Protein AF-A0A5C7N4L2-F1 (afdb_monomer_lite)

Foldseek 3Di:
DPPPPQPWDKDKDWDDDPNFKIKIWIWIDRPPPPWFIKTKIKIWGAPPVQKIWIKMWIDTPPGDIDIDIDIDGDD

Secondary structure (DSSP, 8-state):
-------EEEEEEEEEETTTEEEEEEEEEETTSSS--EEEEEEEE-GGGTEEEEEEEEEETTTEEEEEEEEEE--

pLDDT: mean 78.36, std 16.36, range [38.91, 94.12]

Radius of gyration: 15.91 Å; chains: 1; bounding box: 32×25×48 Å

Sequence (75 aa):
ADDDDLQMAGLGAEWDFFGWAQVRAGYRHDFKGNLSDAFTAGLGFSPFGVFHLDVAGIYAGNNEFGGVLQTSFTF

Structure (mmCIF, N/CA/C/O backbone):
data_AF-A0A5C7N4L2-F1
#
_entry.id   AF-A0A5C7N4L2-F1
#
loop_
_atom_site.group_PDB
_atom_site.id
_atom_site.type_symbol
_atom_site.label_atom_id
_atom_site.label_alt_id
_atom_site.label_comp_id
_atom_site.label_asym_id
_atom_site.label_entity_id
_atom_site.label_seq_id
_atom_site.pdbx_PDB_ins_code
_atom_site.Cartn_x
_atom_site.Cartn_y
_atom_site.Cartn_z
_atom_site.occupancy
_atom_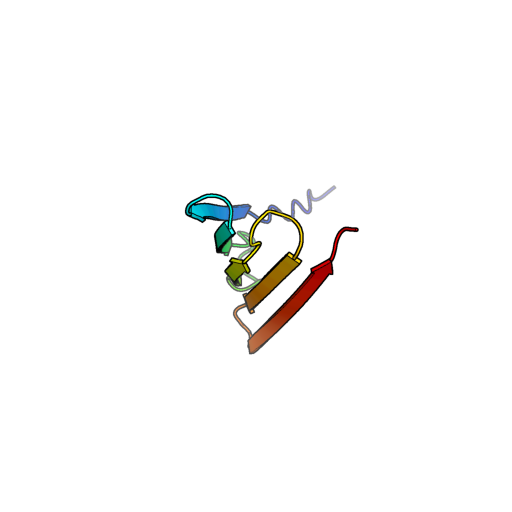site.B_iso_or_equiv
_atom_site.auth_seq_id
_atom_site.auth_comp_id
_atom_site.auth_asym_id
_atom_site.auth_atom_id
_atom_site.pdbx_PDB_model_num
ATOM 1 N N . ALA A 1 1 ? 8.552 19.806 -34.941 1.00 38.91 1 ALA A N 1
ATOM 2 C CA . ALA A 1 1 ? 8.142 19.581 -33.550 1.00 38.91 1 ALA A CA 1
ATOM 3 C C . ALA A 1 1 ? 7.855 18.101 -33.484 1.00 38.91 1 ALA A C 1
ATOM 5 O O . ALA A 1 1 ? 6.833 17.679 -34.004 1.00 38.91 1 ALA A O 1
ATOM 6 N N . ASP A 1 2 ? 8.844 17.323 -33.062 1.00 42.69 2 ASP A N 1
ATOM 7 C CA . ASP A 1 2 ? 8.670 15.895 -32.841 1.00 42.69 2 ASP A CA 1
ATOM 8 C C . ASP A 1 2 ? 7.837 15.760 -31.571 1.00 42.69 2 ASP A C 1
ATOM 10 O O . ASP A 1 2 ? 8.227 16.252 -30.511 1.00 42.69 2 ASP A O 1
ATOM 14 N N . ASP A 1 3 ? 6.634 15.219 -31.730 1.00 45.59 3 ASP A N 1
ATOM 15 C CA . ASP A 1 3 ? 5.702 14.938 -30.649 1.00 45.59 3 ASP A CA 1
ATOM 16 C C . ASP A 1 3 ? 6.343 13.840 -29.792 1.00 45.59 3 ASP A C 1
ATOM 18 O O . ASP A 1 3 ? 6.257 12.644 -30.080 1.00 45.59 3 ASP A O 1
ATOM 22 N N . ASP A 1 4 ? 7.101 14.263 -28.781 1.00 47.22 4 ASP A N 1
ATOM 23 C CA . ASP A 1 4 ? 7.647 13.412 -27.729 1.00 47.22 4 ASP A CA 1
ATOM 24 C C . ASP A 1 4 ? 6.504 12.973 -26.806 1.00 47.22 4 ASP A C 1
ATOM 26 O O . ASP A 1 4 ? 6.468 13.252 -25.608 1.00 47.22 4 ASP A O 1
ATOM 30 N N . ASP A 1 5 ? 5.544 12.269 -27.400 1.00 47.41 5 ASP A N 1
ATOM 31 C CA . ASP A 1 5 ? 4.405 11.685 -26.726 1.00 47.41 5 ASP A CA 1
ATOM 32 C C . ASP A 1 5 ? 4.949 10.499 -25.923 1.00 47.41 5 ASP A C 1
ATOM 34 O O . ASP A 1 5 ? 5.059 9.358 -26.381 1.00 47.41 5 ASP A O 1
ATOM 38 N N . LEU A 1 6 ? 5.422 10.798 -24.712 1.00 49.94 6 LEU A N 1
ATOM 39 C CA . LEU A 1 6 ? 5.628 9.823 -23.650 1.00 49.94 6 LEU A CA 1
ATOM 40 C C . LEU A 1 6 ? 4.242 9.294 -23.267 1.00 49.94 6 LEU A C 1
ATOM 42 O O . LEU A 1 6 ? 3.680 9.642 -22.231 1.00 49.94 6 LEU A O 1
ATOM 46 N N . GLN A 1 7 ? 3.657 8.478 -24.143 1.00 51.66 7 GLN A N 1
ATOM 47 C CA . GLN A 1 7 ? 2.427 7.756 -23.865 1.00 51.66 7 GLN A CA 1
ATOM 48 C C . GLN A 1 7 ? 2.765 6.598 -22.934 1.00 51.66 7 GLN A C 1
ATOM 50 O O . GLN A 1 7 ? 2.963 5.452 -23.338 1.00 51.66 7 GLN A O 1
ATOM 55 N N . MET A 1 8 ? 2.860 6.938 -21.654 1.00 56.56 8 MET A N 1
ATOM 56 C CA . MET A 1 8 ? 2.939 5.974 -20.574 1.00 56.56 8 MET A CA 1
ATOM 57 C C . MET A 1 8 ? 1.532 5.403 -20.379 1.00 56.56 8 MET A C 1
ATOM 59 O O . MET A 1 8 ? 0.658 6.058 -19.806 1.00 56.56 8 MET A O 1
ATOM 63 N N . ALA A 1 9 ? 1.279 4.1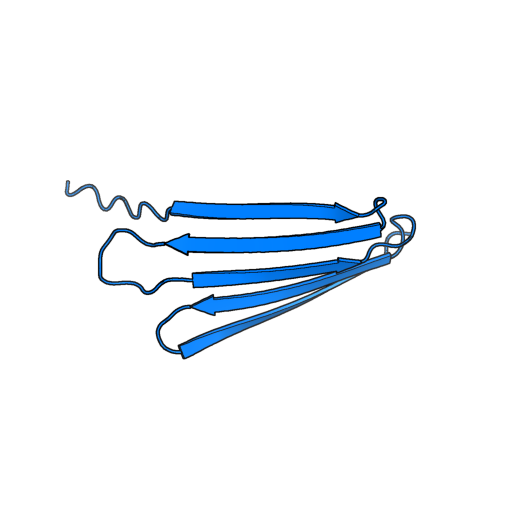95 -20.879 1.00 62.75 9 ALA A N 1
ATOM 64 C CA . ALA A 1 9 ? 0.002 3.525 -20.682 1.00 62.75 9 ALA A CA 1
ATOM 65 C C . ALA A 1 9 ? 0.092 2.627 -19.443 1.00 62.75 9 ALA A C 1
ATOM 67 O O . ALA A 1 9 ? 0.830 1.642 -19.397 1.00 62.75 9 ALA A O 1
ATOM 68 N N . GLY A 1 10 ? -0.654 2.989 -18.403 1.00 72.69 10 GLY A N 1
ATOM 69 C CA . GLY A 1 10 ? -0.809 2.179 -17.201 1.00 72.69 10 GLY A CA 1
ATOM 70 C C . GLY A 1 10 ? -2.199 1.571 -17.136 1.00 72.69 10 GLY A C 1
ATOM 71 O O . GLY A 1 10 ? -3.186 2.287 -17.275 1.00 72.69 10 GLY A O 1
ATOM 72 N N . LEU A 1 11 ? -2.275 0.271 -16.877 1.00 82.19 11 LEU A N 1
ATOM 73 C CA . LEU A 1 11 ? -3.502 -0.418 -16.498 1.00 82.19 11 LEU A CA 1
ATOM 74 C C . LEU A 1 11 ? -3.388 -0.847 -15.037 1.00 82.19 11 LEU A C 1
ATOM 76 O O . LEU A 1 11 ? -2.393 -1.431 -14.622 1.00 82.19 11 LEU A O 1
ATOM 80 N N . GLY A 1 12 ? -4.410 -0.545 -14.246 1.00 83.62 12 GLY A N 1
ATOM 81 C CA . GLY A 1 12 ? -4.472 -0.926 -12.843 1.00 83.62 12 GLY A CA 1
ATOM 82 C C . GLY A 1 12 ? -5.861 -1.398 -12.464 1.00 83.62 12 GLY A C 1
ATOM 83 O O . GLY A 1 12 ? -6.850 -0.994 -13.070 1.00 83.62 12 GLY A O 1
ATOM 84 N N . ALA A 1 13 ? -5.910 -2.267 -11.466 1.00 91.44 13 ALA A N 1
ATOM 85 C CA . ALA A 1 13 ? -7.125 -2.758 -10.856 1.00 91.44 13 ALA A CA 1
ATOM 86 C C . ALA A 1 13 ? -7.038 -2.568 -9.340 1.00 91.44 13 ALA A C 1
ATOM 88 O O . ALA A 1 13 ? -6.009 -2.840 -8.715 1.00 91.44 13 ALA A O 1
ATOM 89 N N . GLU A 1 14 ? -8.134 -2.082 -8.774 1.00 89.88 14 GLU A N 1
ATOM 90 C CA . GLU A 1 14 ? -8.318 -1.877 -7.346 1.00 89.88 14 GLU A CA 1
ATOM 91 C C . GLU A 1 14 ? -9.525 -2.695 -6.889 1.00 89.88 14 GLU A C 1
ATOM 93 O O . GLU A 1 14 ? -10.557 -2.736 -7.564 1.00 89.88 14 GLU A O 1
ATOM 98 N N . TRP A 1 15 ? -9.366 -3.382 -5.763 1.00 92.56 15 TRP A N 1
ATOM 99 C CA . TRP A 1 15 ? -10.387 -4.199 -5.128 1.00 92.56 15 TRP A CA 1
ATOM 100 C C . TRP A 1 15 ? -10.543 -3.795 -3.673 1.00 92.56 15 TRP A C 1
ATOM 102 O O . TRP A 1 15 ? -9.612 -3.930 -2.880 1.00 92.56 15 TRP A O 1
ATOM 112 N N . ASP A 1 16 ? -11.756 -3.395 -3.315 1.00 91.31 16 ASP A N 1
ATOM 113 C CA . ASP A 1 16 ? -12.134 -3.094 -1.943 1.00 91.31 16 ASP A CA 1
ATOM 114 C C . ASP A 1 16 ? -12.927 -4.251 -1.333 1.00 91.31 16 ASP A C 1
ATOM 116 O O . ASP A 1 16 ? -14.003 -4.640 -1.794 1.00 91.31 16 ASP A O 1
ATOM 120 N N . PHE A 1 17 ? -12.395 -4.792 -0.245 1.00 90.06 17 PHE A N 1
ATOM 121 C CA . PHE A 1 17 ? -13.005 -5.817 0.580 1.00 90.06 17 PHE A CA 1
ATOM 122 C C . PHE A 1 17 ? -13.581 -5.169 1.837 1.00 90.06 17 PHE A C 1
ATOM 124 O O . PHE A 1 17 ? -12.857 -4.717 2.727 1.00 90.06 17 PHE A O 1
ATOM 131 N N . PHE A 1 18 ? -14.914 -5.158 1.929 1.00 87.19 18 PHE A N 1
ATOM 132 C CA . PHE A 1 18 ? -15.658 -4.772 3.136 1.00 87.19 18 PHE A CA 1
ATOM 133 C C . PHE A 1 18 ? -15.376 -3.344 3.659 1.00 87.19 18 PHE A C 1
ATOM 135 O O . PHE A 1 18 ? -15.727 -3.033 4.795 1.00 87.19 18 PHE A O 1
ATOM 142 N N . GLY A 1 19 ? -14.757 -2.477 2.847 1.00 84.62 19 GLY A N 1
ATOM 143 C CA . GLY A 1 19 ? -14.445 -1.080 3.178 1.00 84.62 19 GLY A CA 1
ATOM 144 C C . GLY A 1 19 ? -13.278 -0.876 4.150 1.00 84.62 19 GLY A C 1
ATOM 145 O O . GLY A 1 19 ? -12.983 0.264 4.492 1.00 84.62 19 GLY A O 1
ATOM 146 N N . TRP A 1 20 ? -12.626 -1.953 4.598 1.00 86.25 20 TRP A N 1
ATOM 147 C CA . TRP A 1 20 ? -11.461 -1.898 5.487 1.00 86.25 20 TRP A CA 1
ATOM 148 C C . TRP A 1 20 ? -10.222 -2.565 4.903 1.00 86.25 20 TRP A C 1
ATOM 150 O O . TRP A 1 20 ? -9.148 -2.413 5.469 1.00 86.25 20 TRP A O 1
ATOM 160 N N . ALA A 1 21 ? -10.337 -3.316 3.813 1.00 92.06 21 ALA A N 1
ATOM 161 C CA . ALA A 1 21 ? -9.196 -3.864 3.097 1.00 92.06 21 ALA A CA 1
ATOM 162 C C . ALA A 1 21 ? -9.272 -3.421 1.642 1.00 92.06 21 ALA A C 1
ATOM 164 O O . ALA A 1 21 ? -10.300 -3.579 0.998 1.00 92.06 21 ALA A O 1
ATOM 165 N N . GLN A 1 22 ? -8.172 -2.897 1.131 1.00 92.50 22 GLN A N 1
ATOM 166 C CA . GLN A 1 22 ? -8.016 -2.471 -0.244 1.00 92.50 22 GLN A CA 1
ATOM 167 C C . GLN A 1 22 ? -6.822 -3.208 -0.835 1.00 92.50 22 GLN A C 1
ATOM 169 O O . GLN A 1 22 ? -5.789 -3.379 -0.193 1.00 92.50 22 GLN A O 1
ATOM 174 N N . VAL A 1 23 ? -6.955 -3.680 -2.062 1.00 93.31 23 VAL A N 1
ATOM 175 C CA . VAL A 1 23 ? -5.884 -4.352 -2.788 1.00 93.31 23 VAL A CA 1
ATOM 176 C C . VAL A 1 23 ? -5.777 -3.697 -4.145 1.00 93.31 23 VAL A C 1
ATOM 178 O O . VAL A 1 23 ? -6.754 -3.611 -4.878 1.00 93.31 23 VAL A O 1
ATOM 181 N N . ARG A 1 24 ? -4.578 -3.251 -4.492 1.00 91.12 24 ARG A N 1
ATOM 182 C CA . ARG A 1 24 ? -4.283 -2.549 -5.739 1.00 91.12 24 ARG A CA 1
ATOM 183 C C . ARG A 1 24 ? -3.185 -3.292 -6.474 1.00 91.12 24 ARG A C 1
ATOM 185 O O . ARG A 1 24 ? -2.150 -3.610 -5.901 1.00 91.12 24 ARG A O 1
ATOM 192 N N . ALA A 1 25 ? -3.394 -3.569 -7.747 1.00 91.75 25 ALA A N 1
ATOM 193 C CA . ALA A 1 25 ? -2.370 -4.113 -8.622 1.00 91.75 25 ALA A CA 1
ATOM 194 C C . ALA A 1 25 ? -2.353 -3.293 -9.903 1.00 91.75 25 ALA A C 1
ATOM 196 O O . ALA A 1 25 ? -3.398 -2.925 -10.432 1.00 91.75 25 ALA A O 1
ATOM 197 N N . GLY A 1 26 ? -1.168 -2.986 -10.401 1.00 88.00 26 GLY A N 1
ATOM 198 C CA . GLY A 1 26 ? -0.999 -2.203 -11.604 1.00 88.00 26 GLY A CA 1
ATOM 199 C C . GLY A 1 26 ? 0.148 -2.715 -12.441 1.00 88.00 26 GLY A C 1
ATOM 200 O O . GLY A 1 26 ? 1.095 -3.339 -11.973 1.00 88.00 26 GLY A O 1
ATOM 201 N N . TYR A 1 27 ? 0.035 -2.447 -13.724 1.00 80.94 27 TYR A N 1
ATOM 202 C CA . TYR A 1 27 ? 1.049 -2.724 -14.705 1.00 80.94 27 TYR A CA 1
ATOM 203 C C . TYR A 1 27 ? 1.132 -1.522 -15.628 1.00 80.94 27 TYR A C 1
ATOM 205 O O . TYR A 1 27 ? 0.135 -1.058 -16.184 1.00 80.94 27 TYR A O 1
ATOM 213 N N . ARG A 1 28 ? 2.330 -0.976 -15.753 1.00 77.62 28 ARG A N 1
ATOM 214 C CA . ARG A 1 28 ? 2.622 0.154 -16.613 1.00 77.62 28 ARG A CA 1
ATOM 215 C C . ARG A 1 28 ? 3.589 -0.309 -17.686 1.00 77.62 28 ARG A C 1
ATOM 217 O O . ARG A 1 28 ? 4.667 -0.808 -17.371 1.00 77.62 28 ARG A O 1
ATOM 224 N N . HIS A 1 29 ? 3.157 -0.153 -18.932 1.00 67.31 29 HIS A N 1
ATOM 225 C CA . HIS A 1 29 ? 3.927 -0.486 -20.118 1.00 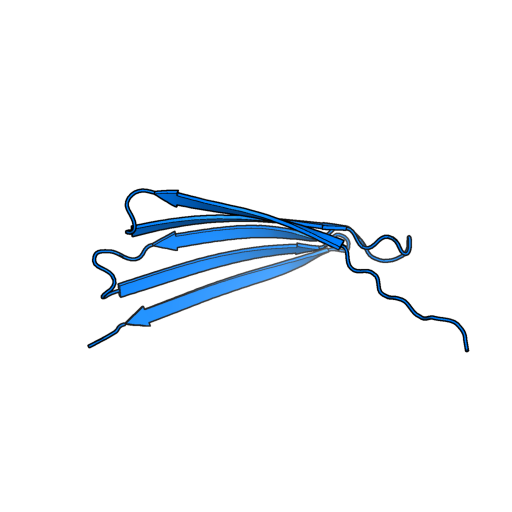67.31 29 HIS A CA 1
ATOM 226 C C . HIS A 1 29 ? 4.231 0.807 -20.871 1.00 67.31 29 HIS A C 1
ATOM 228 O O . HIS A 1 29 ? 3.325 1.524 -21.303 1.00 67.31 29 HIS A O 1
ATOM 234 N N . ASP A 1 30 ? 5.514 1.107 -21.024 1.00 60.16 30 ASP A N 1
ATOM 235 C CA . ASP A 1 30 ? 5.989 2.258 -21.779 1.00 60.16 30 ASP A CA 1
ATOM 236 C C . ASP A 1 30 ? 6.244 1.838 -23.235 1.00 60.16 30 ASP A C 1
ATOM 238 O O . ASP A 1 30 ? 7.230 1.181 -23.560 1.00 60.16 30 ASP A O 1
ATOM 242 N N . PHE A 1 31 ? 5.347 2.230 -24.149 1.00 53.22 31 PHE A N 1
ATOM 243 C CA . PHE A 1 31 ? 5.342 1.802 -25.560 1.00 53.22 31 PHE A CA 1
ATOM 244 C C . PHE A 1 31 ? 6.540 2.290 -26.406 1.00 53.22 31 PHE A C 1
ATOM 246 O O . PHE A 1 31 ? 6.613 1.989 -27.597 1.00 53.22 31 PHE A O 1
ATOM 253 N N . LYS A 1 32 ? 7.504 3.026 -25.832 1.00 50.00 32 LYS A N 1
ATOM 254 C CA . LYS A 1 32 ? 8.629 3.628 -26.577 1.00 50.00 32 LYS A CA 1
ATOM 255 C C . LYS A 1 32 ? 9.847 2.701 -26.744 1.00 50.00 32 LYS A C 1
ATOM 257 O O . LYS A 1 32 ? 10.879 3.136 -27.243 1.00 50.00 32 LYS A O 1
ATOM 262 N N . GLY A 1 33 ? 9.744 1.421 -26.366 1.00 47.28 33 GLY A N 1
ATOM 263 C CA . GLY A 1 33 ? 10.738 0.386 -26.697 1.00 47.28 33 GLY A CA 1
ATOM 264 C C . GLY A 1 33 ? 12.112 0.547 -26.033 1.00 47.28 33 GLY A C 1
ATOM 265 O O . GLY A 1 33 ? 13.060 -0.117 -26.445 1.00 47.28 33 GLY A O 1
ATOM 266 N N . ASN A 1 34 ? 12.225 1.418 -25.024 1.00 45.56 34 ASN A N 1
ATOM 267 C CA . ASN A 1 34 ? 13.492 1.756 -24.367 1.00 45.56 34 ASN A CA 1
ATOM 268 C C . ASN A 1 34 ? 13.404 1.794 -22.831 1.00 45.56 34 ASN A C 1
ATOM 270 O O . ASN A 1 34 ? 14.433 1.909 -22.170 1.00 45.56 34 ASN A O 1
ATOM 274 N N . LEU A 1 35 ? 12.194 1.725 -22.267 1.00 52.53 35 LEU A N 1
ATOM 275 C CA . LEU A 1 35 ? 11.951 1.764 -20.829 1.00 52.53 35 LEU A CA 1
ATOM 276 C C . LEU A 1 35 ? 11.143 0.535 -20.437 1.00 52.53 35 LEU A C 1
ATOM 278 O O . LEU A 1 35 ? 10.151 0.193 -21.077 1.00 52.53 35 LEU A O 1
ATOM 282 N N . SER A 1 36 ? 11.636 -0.157 -19.429 1.00 55.06 36 SER A N 1
ATOM 283 C CA . SER A 1 36 ? 11.163 -1.474 -19.058 1.00 55.06 36 SER A CA 1
ATOM 284 C C . SER A 1 36 ? 9.855 -1.419 -18.283 1.00 55.06 36 SER A C 1
ATOM 286 O O . SER A 1 36 ? 9.588 -0.481 -17.535 1.00 55.06 36 SER A O 1
ATOM 288 N N . ASP A 1 37 ? 9.076 -2.482 -18.429 1.00 71.19 37 ASP A N 1
ATOM 289 C CA . ASP A 1 37 ? 7.806 -2.690 -17.748 1.00 71.19 37 ASP A CA 1
ATOM 290 C C . ASP A 1 37 ? 7.880 -2.428 -16.240 1.00 71.19 37 ASP A C 1
ATOM 292 O O . ASP A 1 37 ? 8.769 -2.946 -15.557 1.00 71.19 37 ASP A O 1
ATOM 296 N N . ALA A 1 38 ? 6.916 -1.669 -15.713 1.00 78.12 38 ALA A N 1
ATOM 297 C CA . ALA A 1 38 ? 6.786 -1.413 -14.286 1.00 78.12 38 ALA A CA 1
ATOM 298 C C . ALA A 1 38 ? 5.529 -2.076 -13.718 1.00 78.12 38 ALA A C 1
ATOM 300 O O . ALA A 1 38 ? 4.398 -1.713 -14.039 1.00 78.12 38 ALA A O 1
ATOM 301 N N . PHE A 1 39 ? 5.729 -3.044 -12.835 1.00 85.06 39 PHE A N 1
ATOM 302 C CA . PHE A 1 39 ? 4.676 -3.711 -12.086 1.00 85.06 39 PHE A CA 1
ATOM 303 C C . PHE A 1 39 ? 4.499 -3.051 -10.718 1.00 85.06 39 PHE A C 1
ATOM 305 O O . PHE A 1 39 ? 5.470 -2.798 -10.009 1.00 85.06 39 PHE A O 1
ATOM 312 N N . THR A 1 40 ? 3.262 -2.785 -10.321 1.00 89.50 40 THR A N 1
ATOM 313 C CA . THR A 1 40 ? 2.909 -2.250 -9.006 1.00 89.50 40 THR A CA 1
ATOM 314 C C . THR A 1 40 ? 1.949 -3.187 -8.291 1.00 89.50 40 THR A C 1
ATOM 316 O O . THR A 1 40 ? 1.043 -3.764 -8.885 1.00 89.50 40 THR A O 1
ATOM 319 N N . ALA A 1 41 ? 2.124 -3.330 -6.985 1.00 92.62 41 ALA A N 1
ATOM 320 C CA . ALA A 1 41 ? 1.202 -4.054 -6.122 1.00 92.62 41 ALA A CA 1
ATOM 321 C C . ALA A 1 41 ? 1.100 -3.320 -4.792 1.00 92.62 41 ALA A C 1
ATOM 323 O O . ALA A 1 41 ? 2.090 -2.792 -4.304 1.00 92.62 41 ALA A O 1
ATOM 324 N N . GLY A 1 42 ? -0.074 -3.272 -4.185 1.00 92.00 42 GLY A N 1
ATOM 325 C CA . GLY A 1 42 ? -0.260 -2.654 -2.887 1.00 92.00 42 GLY A CA 1
ATOM 326 C C . GLY A 1 42 ? -1.479 -3.179 -2.154 1.00 92.00 42 GLY A C 1
ATOM 327 O O . GLY A 1 42 ? -2.391 -3.758 -2.746 1.00 92.00 42 GLY A O 1
ATOM 328 N N . LEU A 1 43 ? -1.442 -2.999 -0.844 1.00 93.19 43 LEU A N 1
ATOM 329 C CA . LEU A 1 43 ? -2.418 -3.457 0.123 1.00 93.19 43 LEU A CA 1
ATOM 330 C C . LEU A 1 43 ? -2.686 -2.303 1.091 1.00 93.19 43 LEU A C 1
ATOM 332 O O . LEU A 1 43 ? -1.779 -1.847 1.784 1.00 93.19 43 LEU A O 1
ATOM 336 N N . GLY A 1 44 ? -3.935 -1.867 1.145 1.00 91.88 44 GLY A N 1
ATOM 337 C CA . GLY A 1 44 ? -4.462 -0.920 2.109 1.00 91.88 44 GLY A CA 1
ATOM 338 C C . GLY A 1 44 ? -5.294 -1.638 3.165 1.00 91.88 44 GLY A C 1
ATOM 339 O O . GLY A 1 44 ? -6.034 -2.575 2.873 1.00 91.88 44 GLY A O 1
ATOM 340 N N . PHE A 1 45 ? -5.188 -1.202 4.410 1.00 91.62 45 PHE A N 1
ATOM 341 C CA . PHE A 1 45 ? -6.011 -1.660 5.515 1.00 91.62 45 PHE A CA 1
ATOM 342 C C . PHE A 1 45 ? -6.479 -0.456 6.333 1.00 91.62 45 PHE A C 1
ATOM 344 O O . PHE A 1 45 ? -5.665 0.270 6.905 1.00 91.62 45 PHE A O 1
ATOM 351 N N . SER A 1 46 ? -7.789 -0.241 6.389 1.00 91.94 46 SER A N 1
ATOM 352 C CA . SER A 1 46 ? -8.418 0.910 7.026 1.00 91.94 46 SER A CA 1
ATOM 353 C C . SER A 1 46 ? -9.642 0.550 7.883 1.00 91.94 46 SER A C 1
ATOM 355 O O . SER A 1 46 ? -10.793 0.757 7.488 1.00 91.94 46 SER A O 1
ATOM 357 N N . PRO A 1 47 ? -9.450 0.006 9.097 1.00 84.38 47 PRO A N 1
ATOM 358 C CA . PRO A 1 47 ? -10.561 -0.399 9.945 1.00 84.38 47 PRO A CA 1
ATOM 359 C C . PRO A 1 47 ? -11.353 0.838 10.384 1.00 84.38 47 PRO A C 1
ATOM 361 O O . PRO A 1 47 ? -10.797 1.781 10.948 1.00 84.38 47 PRO A O 1
ATOM 364 N N . PHE A 1 48 ? -12.665 0.827 10.125 1.00 81.19 48 PHE A N 1
ATOM 365 C CA . PHE A 1 48 ? -13.614 1.889 10.497 1.00 81.19 48 PHE A CA 1
ATOM 366 C C . PHE A 1 48 ? -13.273 3.297 9.966 1.00 81.19 48 PHE A C 1
ATOM 368 O O . PHE A 1 48 ? -13.839 4.275 10.449 1.00 81.19 48 PHE A O 1
ATOM 375 N N . GLY A 1 49 ? -12.351 3.421 9.002 1.00 80.94 49 GLY A N 1
ATOM 376 C CA . GLY A 1 49 ? -11.905 4.711 8.462 1.00 80.94 49 GLY A CA 1
ATOM 377 C C . GLY A 1 49 ? -11.155 5.614 9.455 1.00 80.94 49 GLY A C 1
ATOM 378 O O . GLY A 1 49 ? -10.921 6.778 9.148 1.00 80.94 49 GLY A O 1
ATOM 379 N N . VAL A 1 50 ? -10.776 5.115 10.638 1.00 86.75 50 VAL A N 1
ATOM 380 C CA . VAL A 1 50 ? -10.042 5.898 11.661 1.00 86.75 50 VAL A CA 1
ATOM 381 C C . VAL A 1 50 ? -8.532 5.714 11.558 1.00 86.75 50 VAL A C 1
ATOM 383 O O . VAL A 1 50 ? -7.751 6.631 11.801 1.00 86.75 50 VAL A O 1
ATOM 386 N N . PHE A 1 51 ? -8.119 4.519 11.159 1.00 87.44 51 PHE A N 1
ATOM 387 C CA . PHE A 1 51 ? -6.736 4.135 10.944 1.00 87.44 51 PHE A CA 1
ATOM 388 C C . PHE A 1 51 ? -6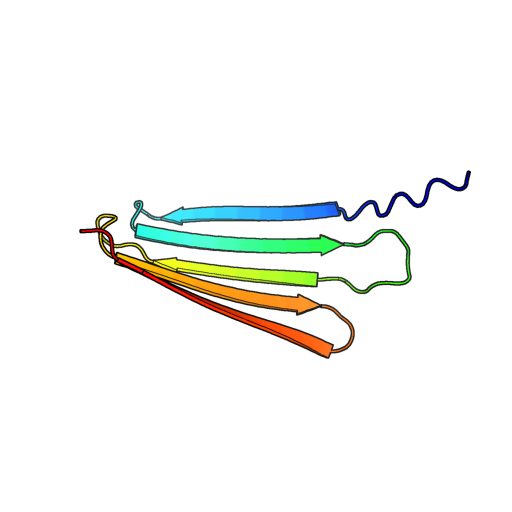.602 3.741 9.483 1.00 87.44 51 PHE A C 1
ATOM 390 O O . PHE A 1 51 ? -7.478 3.053 8.980 1.00 87.44 51 PHE A O 1
ATOM 397 N N . HIS A 1 52 ? -5.544 4.173 8.810 1.00 90.69 52 HIS A N 1
ATOM 398 C CA . HIS A 1 52 ? -5.230 3.777 7.443 1.00 90.69 52 HIS A CA 1
ATOM 399 C C . HIS A 1 52 ? -3.776 3.326 7.398 1.00 90.69 52 HIS A C 1
ATOM 401 O O . HIS A 1 52 ? -2.877 4.072 7.782 1.00 90.69 52 HIS A O 1
ATOM 407 N N . LEU A 1 53 ? -3.553 2.110 6.924 1.00 91.75 53 LEU A N 1
ATOM 408 C CA . LEU A 1 53 ? -2.246 1.522 6.694 1.00 91.75 53 LEU A CA 1
ATOM 409 C C . LEU A 1 53 ? -2.197 1.079 5.237 1.00 91.75 53 LEU A C 1
ATOM 411 O O . LEU A 1 53 ? -2.844 0.105 4.880 1.00 91.75 53 LEU A O 1
ATOM 415 N N . ASP A 1 54 ? -1.446 1.786 4.408 1.00 91.94 54 ASP A N 1
ATOM 416 C CA . ASP A 1 54 ? -1.213 1.423 3.014 1.00 91.94 54 ASP A CA 1
ATOM 417 C C . ASP A 1 54 ? 0.240 0.991 2.830 1.00 91.94 54 ASP A C 1
ATOM 419 O O . ASP A 1 54 ? 1.171 1.621 3.337 1.00 91.94 54 ASP A O 1
ATOM 423 N N . VAL A 1 55 ? 0.441 -0.107 2.117 1.00 94.12 55 VAL A N 1
ATOM 424 C CA . VAL A 1 55 ? 1.756 -0.559 1.682 1.00 94.12 55 VAL A CA 1
ATOM 425 C C . VAL A 1 55 ? 1.707 -0.828 0.191 1.00 94.12 55 VAL A C 1
ATOM 427 O O . VAL A 1 55 ? 0.855 -1.565 -0.291 1.00 94.12 55 VAL A O 1
ATOM 430 N N . ALA A 1 56 ? 2.643 -0.259 -0.554 1.00 92.38 56 ALA A N 1
ATOM 431 C CA . ALA A 1 56 ? 2.760 -0.456 -1.986 1.00 92.38 56 ALA A CA 1
ATOM 432 C C . ALA A 1 56 ? 4.204 -0.786 -2.362 1.00 92.38 56 ALA A C 1
ATOM 434 O O . ALA A 1 56 ? 5.152 -0.200 -1.853 1.00 92.38 56 ALA A O 1
ATOM 435 N N . GLY A 1 57 ? 4.372 -1.724 -3.279 1.00 92.56 57 GLY A N 1
ATOM 436 C CA . GLY A 1 57 ? 5.618 -2.040 -3.950 1.00 92.56 57 GLY A CA 1
ATOM 437 C C . GLY A 1 57 ? 5.518 -1.704 -5.432 1.00 92.56 57 GLY A C 1
ATOM 438 O O . GLY A 1 57 ? 4.467 -1.865 -6.058 1.00 92.56 57 GLY A O 1
ATOM 439 N N . ILE A 1 58 ? 6.629 -1.250 -5.993 1.00 88.44 58 ILE A N 1
ATOM 440 C CA . ILE A 1 58 ? 6.822 -1.079 -7.427 1.00 88.44 58 ILE A CA 1
ATOM 441 C C . ILE A 1 58 ? 8.094 -1.804 -7.850 1.00 88.44 58 ILE A C 1
ATOM 443 O O . ILE A 1 58 ? 9.105 -1.786 -7.149 1.00 88.44 58 ILE A O 1
ATOM 447 N N . TYR A 1 59 ? 8.031 -2.448 -9.003 1.00 85.38 59 TYR A N 1
ATOM 448 C CA . TYR A 1 59 ? 9.141 -3.129 -9.638 1.00 85.38 59 TYR A CA 1
ATOM 449 C C . TYR A 1 59 ? 9.195 -2.706 -11.102 1.00 85.38 59 TYR A C 1
ATOM 451 O O . TYR A 1 59 ? 8.306 -3.069 -11.865 1.00 85.38 59 TYR A O 1
ATOM 459 N N . ALA A 1 60 ? 10.212 -1.940 -11.487 1.00 80.12 60 ALA A N 1
ATOM 460 C CA . ALA A 1 60 ? 10.485 -1.571 -12.871 1.00 80.12 60 ALA A CA 1
ATOM 461 C C . ALA A 1 60 ? 11.644 -2.418 -13.413 1.00 80.12 60 ALA A C 1
ATOM 463 O O . ALA A 1 60 ? 12.679 -2.581 -12.756 1.00 80.12 60 ALA A O 1
ATOM 464 N N . GLY A 1 61 ? 11.471 -3.000 -14.604 1.00 65.50 61 GLY A N 1
ATOM 465 C CA . GLY A 1 61 ? 12.547 -3.731 -15.271 1.00 65.50 61 GLY A C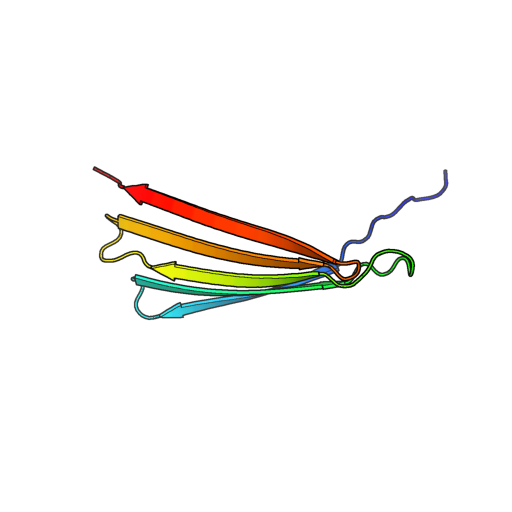A 1
ATOM 466 C C . GLY A 1 61 ? 13.771 -2.819 -15.439 1.00 65.50 61 GLY A C 1
ATOM 467 O O . GLY A 1 61 ? 13.636 -1.621 -15.629 1.00 65.50 61 GLY A O 1
ATOM 468 N N . ASN A 1 62 ? 14.977 -3.363 -15.313 1.00 64.62 62 ASN A N 1
ATOM 469 C CA . ASN A 1 62 ? 16.219 -2.629 -14.990 1.00 64.62 62 ASN A CA 1
ATOM 470 C C . ASN A 1 62 ? 16.447 -2.368 -13.497 1.00 64.62 62 ASN A C 1
ATOM 472 O O . ASN A 1 62 ? 17.160 -1.443 -13.121 1.00 64.62 62 ASN A O 1
ATOM 476 N N . ASN A 1 63 ? 16.001 -3.305 -12.657 1.00 65.38 63 ASN A N 1
ATOM 477 C CA . ASN A 1 63 ? 16.536 -3.477 -11.304 1.00 65.38 63 ASN A CA 1
ATOM 478 C C . ASN A 1 63 ? 16.158 -2.347 -10.322 1.00 65.38 63 ASN A C 1
ATOM 480 O O . ASN A 1 63 ? 16.726 -2.273 -9.229 1.00 65.38 63 ASN A O 1
ATOM 484 N N . GLU A 1 64 ? 15.179 -1.517 -10.688 1.00 75.19 64 GLU A N 1
ATOM 485 C CA . GLU A 1 64 ? 14.578 -0.498 -9.835 1.00 75.19 64 GLU A CA 1
ATOM 486 C C . GLU A 1 64 ? 13.386 -1.101 -9.096 1.00 75.19 64 GLU A C 1
ATOM 488 O O . GLU A 1 64 ? 12.317 -1.349 -9.655 1.00 75.19 64 GLU A O 1
ATOM 493 N N . PHE A 1 65 ? 13.585 -1.361 -7.808 1.00 84.62 65 PHE A N 1
ATOM 494 C CA . PHE A 1 65 ? 12.516 -1.737 -6.899 1.00 84.62 65 PHE A CA 1
ATOM 495 C C . PHE A 1 65 ? 12.300 -0.608 -5.896 1.00 84.62 65 PHE A C 1
ATOM 497 O O . PHE A 1 65 ? 13.247 -0.025 -5.368 1.00 84.62 65 PHE A O 1
ATOM 504 N N . GLY A 1 66 ? 11.037 -0.302 -5.638 1.00 88.88 66 GLY A N 1
ATOM 505 C CA . GLY A 1 66 ? 10.621 0.713 -4.688 1.00 88.88 66 GLY A CA 1
ATOM 506 C C . GLY A 1 66 ? 9.537 0.165 -3.778 1.00 88.88 66 GLY A C 1
ATOM 507 O O . GLY A 1 66 ? 8.724 -0.667 -4.177 1.00 88.88 66 GLY A O 1
ATOM 508 N N . GLY A 1 67 ? 9.528 0.640 -2.542 1.00 92.31 67 GLY A N 1
ATOM 509 C CA . GLY A 1 67 ? 8.482 0.352 -1.577 1.00 92.31 67 GLY A CA 1
ATOM 510 C C . GLY A 1 67 ? 8.015 1.646 -0.937 1.00 92.31 67 GLY A C 1
ATOM 511 O O . GLY A 1 67 ? 8.817 2.539 -0.669 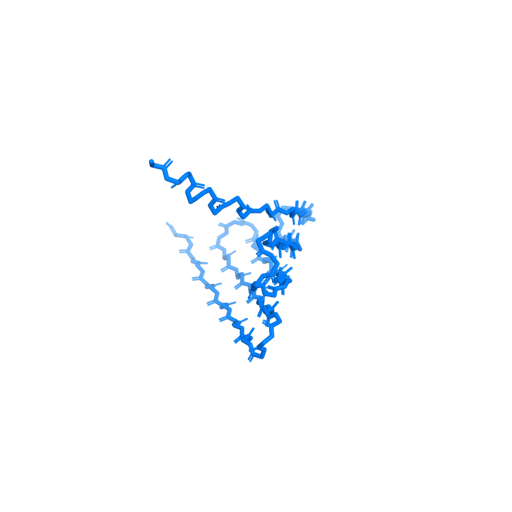1.00 92.31 67 GLY A O 1
ATOM 512 N N . VAL A 1 68 ? 6.720 1.736 -0.691 1.00 91.56 68 VAL A N 1
ATOM 513 C CA . VAL A 1 68 ? 6.074 2.813 0.044 1.00 91.56 68 VAL A CA 1
ATOM 514 C C . VAL A 1 68 ? 5.269 2.170 1.157 1.00 91.56 68 VAL A C 1
ATOM 516 O O . VAL A 1 68 ? 4.549 1.199 0.938 1.00 91.56 68 VAL A O 1
ATOM 519 N N . LEU A 1 69 ? 5.404 2.713 2.358 1.00 93.69 69 LEU A N 1
ATOM 520 C CA . LEU A 1 69 ? 4.545 2.395 3.483 1.00 93.69 69 LEU A CA 1
ATOM 521 C C . LEU A 1 69 ? 4.013 3.717 4.014 1.00 93.69 69 LEU A C 1
ATOM 523 O O . LEU A 1 69 ? 4.789 4.608 4.356 1.00 93.69 69 LEU A O 1
ATOM 527 N N . GLN A 1 70 ? 2.695 3.842 4.055 1.00 91.94 70 GLN A N 1
ATOM 528 C CA . GLN A 1 70 ? 2.002 5.028 4.514 1.00 91.94 70 GLN A CA 1
ATOM 529 C C . GLN A 1 70 ? 1.052 4.657 5.646 1.00 91.94 70 GLN A C 1
ATOM 531 O O . GLN A 1 70 ? 0.262 3.722 5.548 1.00 91.94 70 GLN A O 1
ATOM 536 N N . THR A 1 71 ? 1.109 5.429 6.723 1.00 91.44 71 THR A N 1
ATOM 537 C CA . THR A 1 71 ? 0.171 5.340 7.838 1.00 91.44 71 THR A CA 1
ATOM 538 C C . THR A 1 71 ? -0.518 6.682 8.020 1.00 91.44 71 THR A C 1
ATOM 540 O O . THR A 1 71 ? 0.116 7.733 7.943 1.00 91.44 71 THR A O 1
ATOM 543 N N . SER A 1 72 ? -1.826 6.662 8.252 1.00 89.38 72 SER A N 1
ATOM 544 C CA . SER A 1 72 ? -2.613 7.857 8.544 1.00 89.38 72 SER A CA 1
ATOM 545 C C . SER A 1 72 ? -3.628 7.567 9.644 1.00 89.38 72 SER A C 1
ATOM 547 O O . SER A 1 72 ? -4.157 6.458 9.750 1.00 89.38 72 SER A O 1
ATOM 549 N N . PHE A 1 73 ? -3.881 8.568 10.482 1.00 87.06 73 PHE A N 1
ATOM 550 C CA . PHE A 1 73 ? -4.840 8.507 11.577 1.00 87.06 73 PHE A CA 1
ATOM 551 C C . PHE A 1 73 ? -5.703 9.765 11.545 1.00 87.06 73 PHE A C 1
ATOM 553 O O . PHE A 1 73 ? -5.173 10.876 11.485 1.00 87.06 73 PHE A O 1
ATOM 560 N N . THR A 1 74 ? -7.021 9.594 11.574 1.00 81.38 74 THR A N 1
ATOM 561 C CA . THR A 1 74 ? -7.987 10.701 11.550 1.00 81.38 74 THR A CA 1
ATOM 562 C C . THR A 1 74 ? -8.704 10.765 12.898 1.00 81.38 74 THR A C 1
ATOM 564 O O . THR A 1 74 ? -9.210 9.746 13.365 1.00 81.38 74 THR A O 1
ATOM 567 N N . PHE A 1 75 ? -8.707 11.946 13.527 1.00 76.12 75 PHE A N 1
ATOM 568 C CA . PHE A 1 75 ? -9.290 12.230 14.846 1.00 76.12 75 PHE A CA 1
ATOM 569 C C . PHE A 1 75 ? -10.289 13.387 14.788 1.00 76.12 75 PHE A C 1
ATOM 571 O O . PHE A 1 75 ? -10.129 14.257 13.901 1.00 76.12 75 PHE A O 1
#